Protein AF-A0A9E4HUP0-F1 (afdb_monomer_lite)

pLDDT: mean 78.09, std 19.52, range [36.69, 98.0]

Foldseek 3Di:
DDDPPPDPPPPDDPDPPDDQDQLCRLVVLCVVLPHALQVLQVQLVHHSVVNVCRNVVVDDDDPSNSVSSVVVSVVSVVVVVVVVVVVVVVVPPPD

Radius of gyration: 18.88 Å; chains: 1; bounding box: 35×32×76 Å

Secondary structure (DSSP, 8-state):
-------------S-TT-PPPPHHHHHHHHHHTT--HHHHHHHHT--HHHHHHHHTTSS---HHHHHHHHHHHHHHHHHHHHHHHHHHHHSSS--

Sequence (95 aa):
MTELKRKKQPVVYDSPERIPLTGGQIRAARKEIGITQRQLGQLTGRDQRYISALETGISPITQSIDYAITLILKHYRATNKIVAAETIKQNTHDD

Structure (mmCIF, N/CA/C/O backbone):
data_AF-A0A9E4HUP0-F1
#
_entry.id   AF-A0A9E4HUP0-F1
#
loop_
_atom_site.group_PDB
_atom_site.id
_atom_site.type_symbol
_atom_site.label_atom_id
_atom_site.label_alt_id
_atom_site.label_comp_id
_atom_site.label_asym_id
_atom_site.label_entity_id
_atom_site.label_seq_id
_atom_site.pdbx_PDB_ins_code
_atom_site.Cartn_x
_atom_site.Cartn_y
_atom_site.Cartn_z
_atom_site.occupancy
_atom_site.B_iso_or_equiv
_atom_site.auth_seq_id
_atom_site.auth_comp_id
_atom_site.auth_asym_id
_atom_site.auth_atom_id
_atom_site.pdbx_PDB_model_num
ATOM 1 N N . MET A 1 1 ? -3.805 -15.086 -42.604 1.00 41.62 1 MET A N 1
ATOM 2 C CA . MET A 1 1 ? -3.362 -15.049 -41.194 1.00 41.62 1 MET A CA 1
ATOM 3 C C . MET A 1 1 ? -2.646 -13.727 -40.985 1.00 41.62 1 MET A C 1
ATOM 5 O O . MET A 1 1 ? -1.461 -13.645 -41.268 1.00 41.62 1 MET A O 1
ATOM 9 N N . THR A 1 2 ? -3.370 -12.671 -40.614 1.00 42.19 2 THR A N 1
ATOM 10 C CA . THR A 1 2 ? -2.790 -11.324 -40.490 1.00 42.19 2 THR A CA 1
ATOM 11 C C . THR A 1 2 ? -2.831 -10.926 -39.023 1.00 42.19 2 THR A C 1
ATOM 13 O O . THR A 1 2 ? -3.907 -10.868 -38.431 1.00 42.19 2 THR A O 1
ATOM 16 N N . GLU A 1 3 ? -1.653 -10.726 -38.431 1.00 45.50 3 GLU A N 1
ATOM 17 C CA . GLU A 1 3 ? -1.473 -10.356 -37.027 1.00 45.50 3 GLU A CA 1
ATOM 18 C C . GLU A 1 3 ? -2.267 -9.096 -36.676 1.00 45.50 3 GLU A C 1
ATOM 20 O O . GLU A 1 3 ? -1.990 -7.993 -37.157 1.00 45.50 3 GLU A O 1
ATOM 25 N N . LEU A 1 4 ? -3.232 -9.245 -35.769 1.00 44.78 4 LEU A N 1
ATOM 26 C CA . LEU A 1 4 ? -3.892 -8.117 -35.136 1.00 44.78 4 LEU A CA 1
ATOM 27 C C . LEU A 1 4 ? -2.919 -7.507 -34.117 1.00 44.78 4 LEU A C 1
ATOM 29 O O . LEU A 1 4 ? -2.903 -7.883 -32.944 1.00 44.78 4 LEU A O 1
ATOM 33 N N . LYS A 1 5 ? -2.089 -6.560 -34.568 1.00 50.91 5 LYS A N 1
ATOM 34 C CA . LYS A 1 5 ? -1.288 -5.704 -33.684 1.00 50.91 5 LYS A CA 1
ATOM 35 C C . LYS A 1 5 ? -2.248 -4.965 -32.750 1.00 50.91 5 LYS A C 1
ATOM 37 O O . LYS A 1 5 ? -2.855 -3.967 -33.139 1.00 50.91 5 LYS A O 1
ATOM 42 N N . ARG A 1 6 ? -2.412 -5.463 -31.520 1.00 49.69 6 ARG A N 1
ATOM 43 C CA . ARG A 1 6 ? -3.146 -4.767 -30.456 1.00 49.69 6 ARG A CA 1
ATOM 44 C C . ARG A 1 6 ? -2.442 -3.436 -30.206 1.00 49.69 6 ARG A C 1
ATOM 46 O O . ARG A 1 6 ? -1.438 -3.381 -29.498 1.00 49.69 6 ARG A O 1
ATOM 53 N N . LYS A 1 7 ? -2.948 -2.363 -30.819 1.00 46.59 7 LYS A N 1
ATOM 54 C CA . LYS A 1 7 ? -2.577 -0.991 -30.469 1.00 46.59 7 LYS A CA 1
ATOM 55 C C . LYS A 1 7 ? -2.828 -0.858 -28.968 1.00 46.59 7 LYS A C 1
ATOM 57 O O . LYS A 1 7 ? -3.967 -1.006 -28.533 1.00 46.59 7 LYS A O 1
ATOM 62 N N . LYS A 1 8 ? -1.774 -0.642 -28.177 1.00 43.97 8 LYS A N 1
ATOM 63 C CA . LYS A 1 8 ? -1.920 -0.250 -26.772 1.00 43.97 8 LYS A CA 1
ATOM 64 C C . LYS A 1 8 ? -2.609 1.111 -26.788 1.00 43.97 8 LYS A C 1
ATOM 66 O O . LYS A 1 8 ? -1.959 2.120 -27.039 1.00 43.97 8 LYS A O 1
ATOM 71 N N . GLN A 1 9 ? -3.930 1.119 -26.645 1.00 36.69 9 GLN A N 1
ATOM 72 C CA . GLN A 1 9 ? -4.672 2.359 -26.485 1.00 36.69 9 GLN A CA 1
ATOM 73 C C . GLN A 1 9 ? -4.183 3.023 -25.191 1.00 36.69 9 GLN A C 1
ATOM 75 O O . GLN A 1 9 ? -4.095 2.338 -24.166 1.00 36.69 9 GLN A O 1
ATOM 80 N N . PRO A 1 10 ? -3.813 4.313 -25.224 1.00 43.94 10 PRO A N 1
ATOM 81 C CA . PRO A 1 10 ? -3.523 5.044 -24.006 1.00 43.94 10 PRO A CA 1
ATOM 82 C C . PRO A 1 10 ? -4.816 5.116 -23.196 1.00 43.94 10 PRO A C 1
ATOM 84 O O . PRO A 1 10 ? -5.850 5.556 -23.695 1.00 43.94 10 PRO A O 1
ATOM 87 N N . VAL A 1 11 ? -4.766 4.632 -21.959 1.00 49.44 11 VAL A N 1
ATOM 88 C CA . VAL A 1 11 ? -5.870 4.791 -21.016 1.00 49.44 11 VAL A CA 1
ATOM 89 C C . VAL A 1 11 ? -5.899 6.273 -20.641 1.00 49.44 11 VAL A C 1
ATOM 91 O O . VAL A 1 11 ? -5.065 6.744 -19.872 1.00 49.44 11 VAL A O 1
ATOM 94 N N . VAL A 1 12 ? -6.800 7.028 -21.267 1.00 47.41 12 VAL A N 1
ATOM 95 C CA . VAL A 1 12 ? -7.065 8.430 -20.932 1.00 47.41 12 VAL A CA 1
ATOM 96 C C . VAL A 1 12 ? -7.898 8.440 -19.652 1.00 47.41 12 VAL A C 1
ATOM 98 O O . VAL A 1 12 ? -8.975 7.850 -19.629 1.00 47.41 12 VAL A O 1
ATOM 101 N N . TYR A 1 13 ? -7.412 9.093 -18.594 1.00 54.25 13 TYR A N 1
ATOM 102 C CA . TYR A 1 13 ? -8.229 9.420 -17.424 1.00 54.25 13 TYR A CA 1
ATOM 103 C C . TYR A 1 13 ? -8.243 10.931 -17.206 1.00 54.25 13 TYR A C 1
ATOM 105 O O . TYR A 1 13 ? -7.193 11.562 -17.078 1.00 54.25 13 TYR A O 1
ATOM 113 N N . ASP A 1 14 ? -9.463 11.465 -17.152 1.00 53.38 14 ASP A N 1
ATOM 114 C CA . ASP A 1 14 ? -9.823 12.810 -16.710 1.00 53.38 14 ASP A CA 1
ATOM 115 C C . ASP A 1 14 ? -9.315 13.048 -15.283 1.00 53.38 14 ASP A C 1
ATOM 117 O O . ASP A 1 14 ? -9.896 12.559 -14.316 1.00 53.38 14 ASP A O 1
ATOM 121 N N . SER A 1 15 ? -8.180 13.733 -15.156 1.00 47.75 15 SER A N 1
ATOM 122 C CA . SER A 1 15 ? -7.876 14.749 -14.136 1.00 47.75 15 SER A CA 1
ATOM 123 C C . SER A 1 15 ? -6.345 14.909 -14.071 1.00 47.75 15 SER A C 1
ATOM 125 O O . SER A 1 15 ? -5.664 14.113 -13.417 1.00 47.75 15 SER A O 1
ATOM 127 N N . PRO A 1 16 ? -5.770 15.904 -14.770 1.00 49.34 16 PRO A N 1
ATOM 128 C CA . PRO A 1 16 ? -4.319 16.103 -14.877 1.00 49.34 16 PRO A CA 1
ATOM 129 C C . PRO A 1 16 ? -3.617 16.486 -13.556 1.00 49.34 16 PRO A C 1
ATOM 131 O O . PRO A 1 16 ? -2.401 16.637 -13.535 1.00 49.34 16 PRO A O 1
ATOM 134 N N . GLU A 1 17 ? -4.346 16.613 -12.446 1.00 56.34 17 GLU A N 1
ATOM 135 C CA . GLU A 1 17 ? -3.821 17.085 -11.155 1.00 56.34 17 GLU A CA 1
ATOM 136 C C . GLU A 1 17 ? -3.479 15.956 -10.173 1.00 56.34 17 GLU A C 1
ATOM 138 O O . GLU A 1 17 ? -3.016 16.197 -9.055 1.00 56.34 17 GLU A O 1
ATOM 143 N N . ARG A 1 18 ? -3.712 14.695 -10.550 1.00 65.31 18 ARG A N 1
ATOM 144 C CA . ARG A 1 18 ? -3.567 13.581 -9.613 1.00 65.31 18 ARG A CA 1
ATOM 145 C C . ARG A 1 18 ? -2.119 13.093 -9.546 1.00 65.31 18 ARG A C 1
ATOM 147 O O . ARG A 1 18 ? -1.683 12.302 -10.375 1.00 65.31 18 ARG A O 1
ATOM 154 N N . ILE A 1 19 ? -1.390 13.541 -8.523 1.00 69.00 19 ILE A N 1
ATOM 155 C CA . ILE A 1 19 ? -0.042 13.048 -8.205 1.00 69.00 19 ILE A CA 1
ATOM 156 C C . ILE A 1 19 ? -0.155 11.582 -7.736 1.00 69.00 19 ILE A C 1
ATOM 158 O O . ILE A 1 19 ? -0.805 11.339 -6.713 1.00 69.00 19 ILE A O 1
ATOM 162 N N . PRO A 1 20 ? 0.437 10.602 -8.452 1.00 69.62 20 PRO A N 1
ATOM 163 C CA . PRO A 1 20 ? 0.421 9.202 -8.036 1.00 69.62 20 PRO A CA 1
ATOM 164 C C . PRO A 1 20 ? 1.083 9.042 -6.671 1.00 69.62 20 PRO A C 1
ATOM 166 O O . PRO A 1 20 ? 2.095 9.690 -6.387 1.00 69.62 20 PRO A O 1
ATOM 169 N N . LEU A 1 21 ? 0.546 8.157 -5.833 1.00 79.50 21 LEU A N 1
ATOM 170 C CA . LEU A 1 21 ? 1.194 7.857 -4.563 1.00 79.50 21 LEU A CA 1
ATOM 171 C C . LEU A 1 21 ? 2.553 7.197 -4.816 1.00 79.50 21 LEU A C 1
ATOM 173 O O . LEU A 1 21 ? 2.710 6.381 -5.717 1.00 79.50 21 LEU A O 1
ATOM 177 N N . THR A 1 22 ? 3.534 7.505 -3.977 1.00 90.19 22 THR A N 1
ATOM 178 C CA . THR A 1 22 ? 4.782 6.738 -3.897 1.00 90.19 22 THR A CA 1
ATOM 179 C C . THR A 1 22 ? 4.574 5.464 -3.074 1.00 90.19 22 THR A C 1
ATOM 181 O O . THR A 1 22 ? 3.690 5.397 -2.213 1.00 90.19 22 THR A O 1
ATOM 184 N N . GLY A 1 23 ? 5.439 4.460 -3.260 1.00 92.44 23 GLY A N 1
ATOM 185 C CA . GLY A 1 23 ? 5.404 3.228 -2.458 1.00 92.44 23 GLY A CA 1
ATOM 186 C C . GLY A 1 23 ? 5.476 3.490 -0.947 1.00 92.44 23 GLY A C 1
ATOM 187 O O . GLY A 1 23 ? 4.738 2.886 -0.165 1.00 92.44 23 GLY A O 1
ATOM 188 N N . GLY A 1 24 ? 6.284 4.473 -0.534 1.00 93.81 24 GLY A N 1
ATOM 189 C CA . GLY A 1 24 ? 6.389 4.899 0.862 1.00 93.81 24 GLY A CA 1
ATOM 190 C C . GLY A 1 24 ? 5.090 5.493 1.414 1.00 93.81 24 GLY A C 1
ATOM 191 O O . GLY A 1 24 ? 4.688 5.155 2.529 1.00 93.81 24 GLY A O 1
ATOM 192 N N . GLN A 1 25 ? 4.390 6.317 0.629 1.00 93.62 25 GLN A N 1
ATOM 193 C CA . GLN A 1 25 ? 3.092 6.878 1.023 1.00 93.62 25 GLN A CA 1
ATOM 194 C C . GLN A 1 25 ? 2.021 5.791 1.154 1.00 93.62 25 GLN A C 1
ATOM 196 O O . GLN A 1 25 ? 1.248 5.804 2.113 1.00 93.62 25 GLN A O 1
ATOM 201 N N . ILE A 1 26 ? 2.014 4.813 0.246 1.00 94.69 26 ILE A N 1
ATOM 202 C CA . ILE A 1 26 ? 1.109 3.658 0.314 1.00 94.69 26 ILE A CA 1
ATOM 203 C C . ILE A 1 26 ? 1.364 2.859 1.593 1.00 94.69 26 ILE A C 1
ATOM 205 O O . ILE A 1 26 ? 0.423 2.558 2.327 1.00 94.69 26 ILE A O 1
ATOM 209 N N . ARG A 1 27 ? 2.633 2.584 1.917 1.00 96.88 27 ARG A N 1
ATOM 210 C CA . ARG A 1 27 ? 3.018 1.885 3.151 1.00 96.88 27 ARG A CA 1
ATOM 211 C C . ARG A 1 27 ? 2.557 2.626 4.403 1.00 96.88 27 ARG A C 1
ATOM 213 O O . ARG A 1 27 ? 2.048 1.990 5.328 1.00 96.88 27 ARG A O 1
ATOM 220 N N . ALA A 1 28 ? 2.767 3.940 4.453 1.00 95.19 28 ALA A N 1
ATOM 221 C CA . ALA A 1 28 ? 2.372 4.768 5.588 1.00 95.19 28 ALA A CA 1
ATOM 222 C C . ALA A 1 28 ? 0.850 4.745 5.782 1.00 95.19 28 ALA A C 1
ATOM 224 O O . ALA A 1 28 ? 0.377 4.386 6.858 1.00 95.19 28 ALA A O 1
ATOM 225 N N . ALA A 1 29 ? 0.090 5.013 4.718 1.00 93.44 29 ALA A N 1
ATOM 226 C CA . ALA A 1 29 ? -1.367 5.025 4.771 1.00 93.44 29 ALA A CA 1
ATOM 227 C C . ALA A 1 29 ? -1.954 3.645 5.102 1.00 93.44 29 ALA A C 1
ATOM 229 O O . ALA A 1 29 ? -2.889 3.544 5.890 1.00 93.44 29 ALA A O 1
ATOM 230 N N . ARG A 1 30 ? -1.379 2.561 4.562 1.00 95.44 30 ARG A N 1
ATOM 231 C CA . ARG A 1 30 ? -1.787 1.190 4.896 1.00 95.44 30 ARG A CA 1
ATOM 232 C C . ARG A 1 30 ? -1.637 0.905 6.393 1.00 95.44 30 ARG A C 1
ATOM 234 O O . ARG A 1 30 ? -2.520 0.300 6.996 1.00 95.44 30 ARG A O 1
ATOM 241 N N . LYS A 1 31 ? -0.507 1.307 6.982 1.00 95.25 31 LYS A N 1
ATOM 242 C CA . LYS A 1 31 ? -0.249 1.134 8.417 1.00 95.25 31 LYS A CA 1
ATOM 243 C C . LYS A 1 31 ? -1.196 1.972 9.272 1.00 95.25 31 LYS A C 1
ATOM 245 O O . LYS A 1 31 ? -1.679 1.463 10.273 1.00 95.25 31 LYS A O 1
ATOM 250 N N . GLU A 1 32 ? -1.476 3.207 8.862 1.00 92.06 32 GLU A N 1
ATOM 251 C CA . GLU A 1 32 ? -2.424 4.107 9.535 1.00 92.06 32 GLU A CA 1
ATOM 252 C C . GLU A 1 32 ? -3.822 3.483 9.649 1.00 92.06 32 GLU A C 1
ATOM 254 O O . GLU A 1 32 ? -4.450 3.569 10.698 1.00 92.06 32 GLU A O 1
ATOM 259 N N . ILE A 1 33 ? -4.290 2.793 8.604 1.00 90.12 33 ILE A N 1
ATOM 260 C CA . ILE A 1 33 ? -5.585 2.093 8.628 1.00 90.12 33 ILE A CA 1
ATOM 261 C C . ILE A 1 33 ? -5.517 0.672 9.215 1.00 90.12 33 ILE A C 1
ATOM 263 O O . ILE A 1 33 ? -6.518 -0.041 9.200 1.00 90.12 33 ILE A O 1
ATOM 267 N N . GLY A 1 34 ? -4.350 0.236 9.697 1.00 93.62 34 GLY A N 1
ATOM 268 C CA . GLY A 1 34 ? -4.188 -1.017 10.437 1.00 93.62 34 GLY A CA 1
ATOM 269 C C . GLY A 1 34 ? -4.217 -2.310 9.615 1.00 93.62 34 GLY A C 1
ATOM 270 O O . GLY A 1 34 ? -4.308 -3.385 10.204 1.00 93.62 34 GLY A O 1
ATOM 271 N N . ILE A 1 35 ? -4.117 -2.262 8.281 1.00 95.19 35 ILE A N 1
ATOM 272 C CA . ILE A 1 35 ? -4.150 -3.484 7.454 1.00 95.19 35 ILE A CA 1
ATOM 273 C C . ILE A 1 35 ? -2.745 -3.987 7.099 1.00 95.19 35 ILE A C 1
ATOM 275 O O . ILE A 1 35 ? -1.782 -3.230 6.962 1.00 95.19 35 ILE A O 1
ATOM 279 N N . THR A 1 36 ? -2.607 -5.293 6.901 1.00 97.81 36 THR A N 1
ATOM 280 C CA . THR A 1 36 ? -1.364 -5.951 6.468 1.00 97.81 36 THR A CA 1
ATOM 281 C C . THR A 1 36 ? -1.153 -5.844 4.953 1.00 97.81 36 THR A C 1
ATOM 283 O O . THR A 1 36 ? -2.094 -5.622 4.192 1.00 97.81 36 THR A O 1
ATOM 286 N N . GLN A 1 37 ? 0.080 -6.062 4.478 1.00 97.94 37 GLN A N 1
ATOM 287 C CA . GLN A 1 37 ? 0.361 -6.142 3.033 1.00 97.94 37 GLN A CA 1
ATOM 288 C C . GLN A 1 37 ? -0.428 -7.273 2.354 1.00 97.94 37 GLN A C 1
ATOM 290 O O . GLN A 1 37 ? -0.871 -7.117 1.222 1.00 97.94 37 GLN A O 1
ATOM 295 N N . ARG A 1 38 ? -0.647 -8.398 3.053 1.00 98.00 38 ARG A N 1
ATOM 296 C CA . ARG A 1 38 ? -1.468 -9.511 2.557 1.00 98.00 38 ARG A CA 1
ATOM 297 C C . ARG A 1 38 ? -2.922 -9.094 2.352 1.00 98.00 38 ARG A C 1
ATOM 299 O O . ARG A 1 38 ? -3.477 -9.398 1.306 1.00 98.00 38 ARG A O 1
ATOM 306 N N . GLN A 1 39 ? -3.512 -8.380 3.311 1.00 96.62 39 GLN A N 1
ATOM 307 C CA . GLN A 1 39 ? -4.880 -7.865 3.186 1.00 96.62 39 GLN A CA 1
ATOM 308 C C . GLN A 1 39 ? -4.993 -6.841 2.055 1.00 96.62 39 GLN A C 1
ATOM 310 O O . GLN A 1 39 ? -5.909 -6.934 1.246 1.00 96.62 39 GLN A O 1
ATOM 315 N N . LEU A 1 40 ? -4.033 -5.917 1.932 1.00 96.56 40 LEU A N 1
ATOM 316 C CA . LEU A 1 40 ? -4.015 -4.981 0.804 1.00 96.56 40 LEU A CA 1
ATOM 317 C C . LEU A 1 40 ? -3.890 -5.715 -0.543 1.00 96.56 40 LEU A C 1
ATOM 319 O O . LEU A 1 40 ? -4.554 -5.351 -1.511 1.00 96.56 40 LEU A O 1
ATOM 323 N N . GLY A 1 41 ? -3.086 -6.778 -0.597 1.00 97.00 41 GLY A N 1
ATOM 324 C CA . GLY A 1 41 ? -2.982 -7.653 -1.762 1.00 97.00 41 GLY A CA 1
ATOM 325 C C . GLY A 1 41 ? -4.326 -8.289 -2.110 1.00 97.00 41 GLY A C 1
ATOM 326 O O . GLY A 1 41 ? -4.809 -8.130 -3.226 1.00 97.00 41 GLY A O 1
ATOM 327 N N . GLN A 1 42 ? -4.989 -8.912 -1.135 1.00 96.44 42 GLN A N 1
ATOM 328 C CA . GLN A 1 42 ? -6.313 -9.515 -1.321 1.00 96.44 42 GLN A CA 1
ATOM 329 C C . GLN A 1 42 ? -7.339 -8.507 -1.861 1.00 96.44 42 GLN A C 1
ATOM 331 O O . GLN A 1 42 ? -8.041 -8.812 -2.821 1.00 96.44 42 GLN A O 1
ATOM 336 N N . LEU A 1 43 ? -7.368 -7.287 -1.314 1.00 94.94 43 LEU A N 1
ATOM 337 C CA . LEU A 1 43 ? -8.280 -6.220 -1.747 1.00 94.94 43 LEU A CA 1
ATOM 338 C C . LEU A 1 43 ? -7.974 -5.685 -3.156 1.00 94.94 43 LEU A C 1
ATOM 340 O O . LEU A 1 43 ? -8.854 -5.139 -3.813 1.00 94.94 43 LEU A O 1
ATOM 344 N N . THR A 1 44 ? -6.735 -5.834 -3.627 1.00 94.25 44 THR A N 1
ATOM 345 C CA . THR A 1 44 ? -6.293 -5.377 -4.956 1.00 94.25 44 THR A CA 1
ATOM 346 C C . THR A 1 44 ? -6.153 -6.514 -5.973 1.00 94.25 44 THR A C 1
ATOM 348 O O . THR A 1 44 ? -5.743 -6.269 -7.109 1.00 94.25 44 THR A O 1
ATOM 351 N N . 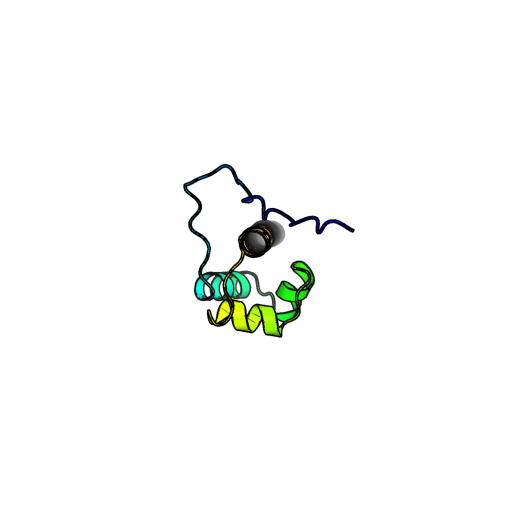GLY A 1 45 ? -6.476 -7.757 -5.596 1.00 94.88 45 GLY A N 1
ATOM 352 C CA . GLY A 1 45 ? -6.291 -8.938 -6.446 1.00 94.88 45 GLY A CA 1
ATOM 353 C C . GLY A 1 45 ? -4.819 -9.272 -6.721 1.00 94.88 45 GLY A C 1
ATOM 354 O O . GLY A 1 45 ? -4.483 -9.784 -7.788 1.00 94.88 45 GLY A O 1
ATOM 355 N N . ARG A 1 46 ? -3.922 -8.937 -5.790 1.00 95.25 46 ARG A N 1
ATOM 356 C CA . ARG A 1 46 ? -2.471 -9.146 -5.883 1.00 95.25 46 ARG A CA 1
ATOM 357 C C . ARG A 1 46 ? -1.966 -9.976 -4.712 1.00 95.25 46 ARG A C 1
ATOM 359 O O . ARG A 1 46 ? -2.576 -10.025 -3.648 1.00 95.25 46 ARG A O 1
ATOM 366 N N . ASP A 1 47 ? -0.823 -10.622 -4.886 1.00 97.44 47 ASP A N 1
ATOM 367 C CA . ASP A 1 47 ? -0.167 -11.287 -3.766 1.00 97.44 47 ASP A CA 1
ATOM 368 C C . ASP A 1 47 ? 0.563 -10.280 -2.853 1.00 97.44 47 ASP A C 1
ATOM 370 O O . ASP A 1 47 ? 0.789 -9.114 -3.191 1.00 97.44 47 ASP A O 1
ATOM 374 N N . GLN A 1 48 ? 0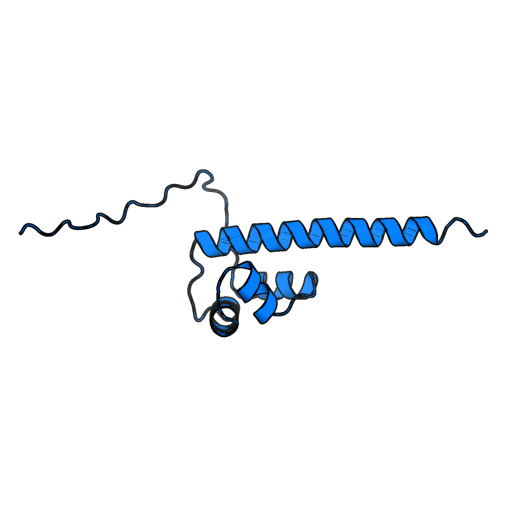.942 -10.737 -1.658 1.00 97.75 48 GLN A N 1
ATOM 375 C CA . GLN A 1 48 ? 1.656 -9.911 -0.684 1.00 97.75 48 GLN A CA 1
ATOM 376 C C . GLN A 1 48 ? 3.039 -9.457 -1.187 1.00 97.75 48 GLN A C 1
ATOM 378 O O . GLN A 1 48 ? 3.481 -8.365 -0.821 1.00 97.75 48 GLN A O 1
ATOM 383 N N . ARG A 1 49 ? 3.720 -10.255 -2.020 1.00 97.56 49 ARG A N 1
ATOM 384 C CA . ARG A 1 49 ? 5.061 -9.932 -2.532 1.00 97.56 49 ARG A CA 1
ATOM 385 C C . ARG A 1 49 ? 4.994 -8.764 -3.507 1.00 97.56 49 ARG A C 1
ATOM 387 O O . ARG A 1 49 ? 5.845 -7.883 -3.442 1.00 97.56 49 ARG A O 1
ATOM 394 N N . TYR A 1 50 ? 3.953 -8.712 -4.336 1.00 96.12 50 TYR A N 1
ATOM 395 C CA . TYR A 1 50 ? 3.655 -7.585 -5.209 1.00 96.12 50 TYR A CA 1
ATOM 396 C C . TYR A 1 50 ? 3.474 -6.298 -4.401 1.00 96.12 50 TYR A C 1
ATOM 398 O O . TYR A 1 50 ? 4.109 -5.291 -4.706 1.00 96.12 50 TYR A O 1
ATOM 406 N N . ILE A 1 51 ? 2.680 -6.339 -3.324 1.00 97.38 51 ILE A N 1
ATOM 407 C CA . ILE A 1 51 ? 2.505 -5.181 -2.433 1.00 97.38 51 ILE A CA 1
ATOM 408 C C . ILE A 1 51 ? 3.830 -4.773 -1.789 1.00 97.38 51 ILE A C 1
ATOM 410 O O . ILE A 1 51 ? 4.136 -3.587 -1.727 1.00 97.38 51 ILE A O 1
ATOM 414 N N . SER A 1 52 ? 4.646 -5.734 -1.352 1.00 97.88 52 SER A N 1
ATOM 415 C CA . SER A 1 52 ? 5.966 -5.435 -0.794 1.00 97.88 52 SER A CA 1
ATOM 416 C C . SER A 1 52 ? 6.876 -4.744 -1.809 1.00 97.88 52 SER A C 1
ATOM 418 O O . SER A 1 52 ? 7.480 -3.731 -1.472 1.00 97.88 52 SER A O 1
ATOM 420 N N . ALA A 1 53 ? 6.965 -5.262 -3.037 1.00 95.88 53 ALA A N 1
ATOM 421 C CA . ALA A 1 53 ? 7.778 -4.675 -4.101 1.00 95.88 53 ALA A CA 1
ATOM 422 C C . ALA A 1 53 ? 7.283 -3.277 -4.496 1.00 95.88 53 ALA A C 1
ATOM 424 O O . ALA A 1 53 ? 8.078 -2.392 -4.799 1.00 95.88 53 ALA A O 1
ATOM 425 N N . LEU A 1 54 ? 5.970 -3.066 -4.473 1.00 95.19 54 LEU A N 1
ATOM 426 C CA . LEU A 1 54 ? 5.355 -1.772 -4.722 1.00 95.19 54 LEU A CA 1
ATOM 427 C C . LEU A 1 54 ? 5.670 -0.767 -3.600 1.00 95.19 54 LEU A C 1
ATOM 429 O O . LEU A 1 54 ? 6.075 0.358 -3.883 1.00 95.19 54 LEU A O 1
ATOM 433 N N . GLU A 1 55 ? 5.554 -1.166 -2.329 1.00 96.19 55 GLU A N 1
ATOM 434 C CA . GLU A 1 55 ? 5.844 -0.304 -1.170 1.00 96.19 55 GLU A CA 1
ATOM 435 C C . GLU A 1 55 ? 7.319 0.104 -1.070 1.00 96.19 55 GLU A C 1
ATOM 437 O O . GLU A 1 55 ? 7.626 1.176 -0.546 1.00 96.19 55 GLU A O 1
ATOM 442 N N . THR A 1 56 ? 8.236 -0.731 -1.560 1.00 96.19 56 THR A N 1
ATOM 443 C CA . THR A 1 56 ? 9.678 -0.441 -1.586 1.00 96.19 56 THR A CA 1
ATOM 444 C C . THR A 1 56 ? 10.136 0.258 -2.866 1.00 96.19 56 THR A C 1
ATOM 446 O O . THR A 1 56 ? 11.315 0.577 -2.983 1.00 96.19 56 THR A O 1
ATOM 449 N N . GLY A 1 57 ? 9.234 0.497 -3.824 1.00 92.00 57 GLY A N 1
ATOM 450 C CA . GLY A 1 57 ? 9.564 1.111 -5.113 1.00 92.00 57 GLY A CA 1
ATOM 451 C C . GLY A 1 57 ? 10.296 0.187 -6.092 1.00 92.00 57 GLY A C 1
ATOM 452 O O . GLY A 1 57 ? 10.739 0.649 -7.138 1.00 92.00 57 GLY A O 1
ATOM 453 N N . ILE A 1 58 ? 10.408 -1.111 -5.785 1.00 93.75 58 ILE A N 1
ATOM 454 C CA . ILE A 1 58 ? 10.968 -2.125 -6.693 1.00 93.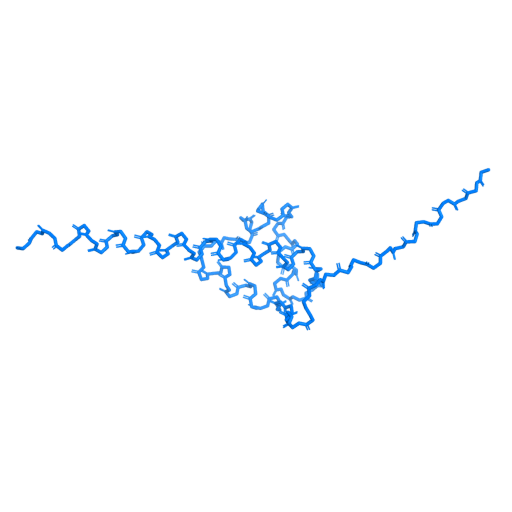75 58 ILE A CA 1
ATOM 455 C C . ILE A 1 58 ? 10.040 -2.335 -7.895 1.00 93.75 58 ILE A C 1
ATOM 457 O O . ILE A 1 58 ? 10.503 -2.476 -9.024 1.00 93.75 58 ILE A O 1
ATOM 461 N N . SER A 1 59 ? 8.725 -2.369 -7.660 1.00 90.12 59 SER A N 1
ATOM 462 C CA . SER A 1 59 ? 7.722 -2.478 -8.720 1.00 90.12 59 SER A CA 1
ATOM 463 C C . SER A 1 59 ? 7.098 -1.111 -8.998 1.00 90.12 59 SER A C 1
ATOM 465 O O . SER A 1 59 ? 6.691 -0.435 -8.049 1.00 90.12 59 SER A O 1
ATOM 467 N N . PRO A 1 60 ? 6.930 -0.718 -10.275 1.00 86.56 60 PRO A N 1
ATOM 468 C CA . PRO A 1 60 ? 6.249 0.521 -10.610 1.00 86.56 60 PRO A CA 1
ATOM 469 C C . PRO A 1 60 ? 4.776 0.461 -10.204 1.00 86.56 60 PRO A C 1
ATOM 471 O O . PRO A 1 60 ? 4.119 -0.585 -10.279 1.00 86.56 60 PRO A O 1
ATOM 474 N N . ILE A 1 61 ? 4.248 1.619 -9.820 1.00 87.25 61 ILE A N 1
ATOM 475 C CA . ILE A 1 61 ? 2.832 1.793 -9.525 1.00 87.25 61 ILE A CA 1
ATOM 476 C C . ILE A 1 61 ? 2.118 2.065 -10.843 1.00 87.25 61 ILE A C 1
ATOM 478 O O . ILE A 1 61 ? 2.329 3.083 -11.497 1.00 87.25 61 ILE A O 1
ATOM 482 N N . THR A 1 62 ? 1.281 1.117 -11.251 1.00 88.19 62 THR A N 1
ATOM 483 C CA . THR A 1 62 ? 0.397 1.313 -12.403 1.00 88.19 62 THR A CA 1
ATOM 484 C C . THR A 1 62 ? -0.809 2.156 -11.997 1.00 88.19 62 THR A C 1
ATOM 486 O O . THR A 1 62 ? -1.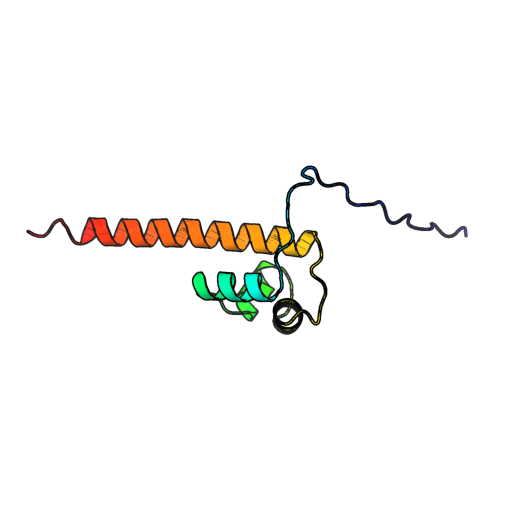241 2.115 -10.845 1.00 88.19 62 THR A O 1
ATOM 489 N N . GLN A 1 63 ? -1.395 2.880 -12.950 1.00 83.12 63 GLN A N 1
ATOM 490 C CA . GLN A 1 63 ? -2.552 3.745 -12.700 1.00 83.12 63 GLN A CA 1
ATOM 491 C C . GLN A 1 63 ? -3.748 2.992 -12.091 1.00 83.12 63 GLN A C 1
ATOM 493 O O . GLN A 1 63 ? -4.391 3.494 -11.172 1.00 83.12 63 GLN A O 1
ATOM 498 N N . SER A 1 64 ? -4.033 1.772 -12.561 1.00 85.12 64 SER A N 1
ATOM 499 C CA . SER A 1 64 ? -5.139 0.961 -12.032 1.00 85.12 64 SER A CA 1
ATOM 500 C C . SER A 1 64 ? -4.921 0.569 -10.571 1.00 85.12 64 SER A C 1
ATOM 502 O O . SER A 1 64 ? -5.864 0.563 -9.780 1.00 85.12 64 SER A O 1
ATOM 504 N N . ILE A 1 65 ? -3.673 0.286 -10.198 1.00 89.88 65 ILE A N 1
ATOM 505 C CA . ILE A 1 65 ? -3.306 -0.050 -8.825 1.00 89.88 65 ILE A CA 1
ATOM 506 C C . ILE A 1 65 ? -3.335 1.184 -7.924 1.00 89.88 65 ILE A C 1
ATOM 508 O O . ILE A 1 65 ? -3.895 1.100 -6.835 1.00 89.88 65 ILE A O 1
ATOM 512 N N . ASP A 1 66 ? -2.809 2.327 -8.375 1.00 88.62 66 ASP A N 1
ATOM 513 C CA . ASP A 1 66 ? -2.913 3.592 -7.632 1.00 88.62 66 ASP A CA 1
ATOM 514 C C . ASP A 1 66 ? -4.376 3.940 -7.311 1.00 88.62 66 ASP A C 1
ATOM 516 O O . ASP A 1 66 ? -4.724 4.260 -6.168 1.00 88.62 66 ASP A O 1
ATOM 520 N N . TYR A 1 67 ? -5.253 3.812 -8.311 1.00 88.38 67 TYR A N 1
ATOM 521 C CA . TYR A 1 67 ? -6.678 4.071 -8.155 1.00 88.38 67 TYR A CA 1
ATOM 522 C C . TYR A 1 67 ? -7.326 3.119 -7.142 1.00 88.38 67 TYR A C 1
ATOM 524 O O . TYR A 1 67 ? -7.951 3.580 -6.183 1.00 88.38 67 TYR A O 1
ATOM 532 N N . ALA A 1 68 ? -7.120 1.806 -7.296 1.00 90.44 68 ALA A N 1
ATOM 533 C CA . ALA A 1 68 ? -7.673 0.799 -6.391 1.00 90.44 68 ALA A CA 1
ATOM 534 C C . ALA A 1 68 ? -7.211 1.013 -4.942 1.00 90.44 68 ALA A C 1
ATOM 536 O O . ALA A 1 68 ? -8.035 1.069 -4.027 1.00 90.44 68 ALA A O 1
ATOM 537 N N . ILE A 1 69 ? -5.904 1.206 -4.734 1.00 91.88 69 ILE A N 1
ATOM 538 C CA . ILE A 1 69 ? -5.329 1.466 -3.409 1.00 91.88 69 ILE A CA 1
ATOM 539 C C . ILE A 1 69 ? -5.938 2.730 -2.808 1.00 91.88 69 ILE A C 1
ATOM 541 O O . ILE A 1 69 ? -6.321 2.731 -1.640 1.00 91.88 69 ILE A O 1
ATOM 545 N N . THR A 1 70 ? -6.094 3.796 -3.593 1.00 91.06 70 THR A N 1
ATOM 546 C CA . THR A 1 70 ? -6.676 5.033 -3.071 1.00 91.06 70 THR A CA 1
ATOM 547 C C . THR A 1 70 ? -8.117 4.843 -2.603 1.00 91.06 70 THR A C 1
ATOM 549 O O . THR A 1 70 ? -8.474 5.344 -1.535 1.00 91.06 70 THR A O 1
ATOM 552 N N . LEU A 1 71 ? -8.949 4.133 -3.370 1.00 90.75 71 LEU A N 1
ATOM 553 C CA . LEU A 1 71 ? -10.331 3.863 -2.971 1.00 90.75 71 LEU A CA 1
ATOM 554 C C . LEU A 1 71 ? -10.390 3.057 -1.672 1.00 90.75 71 LEU A C 1
ATOM 556 O O . LEU A 1 71 ? -11.128 3.430 -0.761 1.00 90.75 71 LEU A O 1
ATOM 560 N N . ILE A 1 72 ? -9.559 2.018 -1.556 1.00 91.50 72 ILE A N 1
ATOM 561 C CA . ILE A 1 72 ? -9.454 1.194 -0.347 1.00 91.50 72 ILE A CA 1
ATOM 562 C C . ILE A 1 72 ? -9.074 2.062 0.856 1.00 91.50 72 ILE A C 1
ATOM 564 O O . ILE A 1 72 ? -9.783 2.080 1.859 1.00 91.50 72 ILE A O 1
ATOM 568 N N . LEU A 1 73 ? -7.988 2.832 0.751 1.00 89.12 73 LEU A N 1
ATOM 569 C CA . LEU A 1 73 ? -7.503 3.665 1.854 1.00 89.12 73 LEU A CA 1
ATOM 570 C C . LEU A 1 73 ? -8.541 4.713 2.283 1.00 89.12 73 LEU A C 1
ATOM 572 O O . LEU A 1 73 ? -8.729 4.945 3.478 1.00 89.12 73 LEU A O 1
ATOM 576 N N . LYS A 1 74 ? -9.245 5.3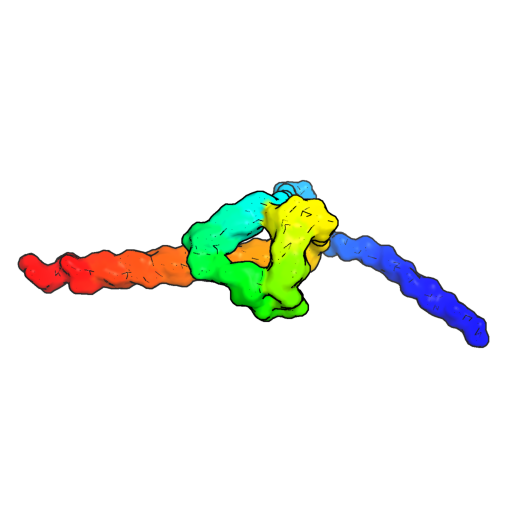32 1.325 1.00 89.38 74 LYS A N 1
ATOM 577 C CA . LYS A 1 74 ? -10.330 6.283 1.612 1.00 89.38 74 LYS A CA 1
ATOM 578 C C . LYS A 1 74 ? -11.501 5.612 2.326 1.00 89.38 74 LYS A C 1
ATOM 580 O O . LYS A 1 74 ? -11.991 6.168 3.306 1.00 89.38 74 LYS A O 1
ATOM 585 N N . HIS A 1 75 ? -11.918 4.434 1.863 1.00 89.31 75 HIS A N 1
ATOM 586 C CA . HIS A 1 75 ? -13.018 3.688 2.466 1.00 89.31 75 HIS A CA 1
ATOM 587 C C . HIS A 1 75 ? -12.707 3.320 3.922 1.00 89.31 75 HIS A C 1
ATOM 589 O O . HIS A 1 75 ? -13.474 3.664 4.814 1.00 89.31 75 HIS A O 1
ATOM 595 N N . TYR A 1 76 ? -11.530 2.747 4.190 1.00 89.50 76 TYR A N 1
ATOM 596 C CA . TYR A 1 76 ? -11.119 2.386 5.552 1.00 89.50 76 TYR A CA 1
ATOM 597 C C . TYR A 1 76 ? -11.017 3.591 6.494 1.00 89.50 76 TYR A C 1
ATOM 599 O O . TYR A 1 76 ? -11.440 3.508 7.645 1.00 89.50 76 TYR A O 1
ATOM 607 N N . ARG A 1 77 ? -10.498 4.733 6.024 1.00 86.31 77 ARG A N 1
ATOM 608 C CA . ARG A 1 77 ? -10.460 5.964 6.833 1.00 86.31 77 ARG A CA 1
ATOM 609 C C . ARG A 1 77 ? -11.857 6.459 7.200 1.00 86.31 77 ARG A C 1
ATOM 611 O O . ARG A 1 77 ? -12.042 6.942 8.313 1.00 86.31 77 ARG A O 1
ATOM 618 N N . ALA A 1 78 ? -12.822 6.365 6.285 1.00 83.06 78 ALA A N 1
ATOM 619 C CA . ALA A 1 78 ? -14.204 6.739 6.568 1.00 83.06 78 ALA A CA 1
ATOM 620 C C . ALA A 1 78 ? -14.818 5.806 7.621 1.00 83.06 78 ALA A C 1
ATOM 622 O O . ALA A 1 78 ? -15.355 6.284 8.616 1.00 83.06 78 ALA A O 1
ATOM 623 N N . THR A 1 79 ? -14.645 4.493 7.460 1.00 79.44 79 THR A N 1
ATOM 624 C CA . THR A 1 79 ? -15.169 3.491 8.397 1.00 79.44 79 THR A CA 1
ATOM 625 C C . THR A 1 79 ? -14.551 3.627 9.792 1.00 79.44 79 THR A C 1
ATOM 627 O O . THR A 1 79 ? -15.278 3.658 10.780 1.00 79.44 79 THR A O 1
ATOM 630 N N . ASN A 1 80 ? -13.229 3.810 9.893 1.00 75.62 80 ASN A N 1
ATOM 631 C CA . ASN A 1 80 ? -12.552 3.984 11.185 1.00 75.62 80 ASN A CA 1
ATOM 632 C C . ASN A 1 80 ? -12.993 5.265 11.913 1.00 75.62 80 ASN A C 1
ATOM 634 O O . ASN A 1 80 ? -13.097 5.267 13.137 1.00 75.62 80 ASN A O 1
ATOM 638 N N . LYS A 1 81 ? -13.281 6.350 11.178 1.00 70.44 81 LYS A N 1
ATOM 639 C CA . LYS A 1 81 ? -13.824 7.586 11.765 1.00 70.44 81 LYS A CA 1
ATOM 640 C C . LYS A 1 81 ? -15.238 7.403 12.313 1.00 70.44 81 LYS A C 1
ATOM 642 O O . LYS A 1 81 ? -15.550 7.996 13.339 1.00 70.44 81 LYS A O 1
ATOM 647 N N . ILE A 1 82 ? -16.070 6.601 11.648 1.00 61.09 82 ILE A N 1
ATOM 648 C CA . ILE A 1 82 ? -17.437 6.307 12.102 1.00 61.09 82 ILE A CA 1
ATOM 649 C C . ILE A 1 82 ? -17.392 5.511 13.409 1.00 61.09 82 ILE A C 1
ATOM 651 O O . ILE A 1 82 ? -17.963 5.957 14.398 1.00 61.09 82 ILE A O 1
ATOM 655 N N . VAL A 1 83 ? -16.623 4.418 13.453 1.00 64.31 83 VAL A N 1
ATOM 656 C CA . VAL A 1 83 ? -16.498 3.581 14.660 1.00 64.31 83 VAL A CA 1
ATOM 657 C C . VAL A 1 83 ? -15.918 4.379 15.834 1.00 64.31 83 VAL A C 1
ATOM 659 O O . VAL A 1 83 ? -16.428 4.300 16.947 1.00 64.31 83 VAL A O 1
ATOM 662 N N . ALA A 1 84 ? -14.900 5.216 15.597 1.00 60.50 84 ALA A N 1
ATOM 663 C CA . ALA A 1 84 ? -14.350 6.082 16.641 1.00 60.50 84 ALA A CA 1
ATOM 664 C C . ALA A 1 84 ? -15.375 7.107 17.170 1.00 60.50 84 ALA A C 1
ATOM 666 O O . ALA A 1 84 ? -15.389 7.398 18.364 1.00 60.50 84 ALA A O 1
ATOM 667 N N . ALA A 1 85 ? -16.241 7.644 16.304 1.00 60.53 85 ALA A N 1
ATOM 668 C CA . ALA A 1 85 ? -17.295 8.577 16.699 1.00 60.53 85 ALA A CA 1
ATOM 669 C C . ALA A 1 85 ? -18.461 7.894 17.441 1.00 60.53 85 ALA A C 1
ATOM 671 O O . ALA A 1 85 ? -19.092 8.525 18.288 1.00 60.53 85 ALA A O 1
ATOM 672 N N . GLU A 1 86 ? -18.748 6.623 17.150 1.00 60.62 86 GLU A N 1
ATOM 673 C CA . GLU A 1 86 ? -19.777 5.829 17.838 1.00 60.62 86 GLU A CA 1
ATOM 674 C C . GLU A 1 86 ? -19.351 5.445 19.262 1.00 60.62 86 GLU A C 1
ATOM 676 O O . GLU A 1 86 ? -20.139 5.606 20.193 1.00 60.62 86 GLU A O 1
ATOM 681 N N . THR A 1 87 ? -18.085 5.062 19.464 1.00 60.25 87 THR A N 1
ATOM 682 C CA . THR A 1 87 ? -17.537 4.733 20.793 1.00 60.25 87 THR A CA 1
ATOM 683 C C . THR A 1 87 ? -17.572 5.919 21.762 1.00 60.25 87 THR A C 1
ATOM 685 O O . THR A 1 87 ? -17.787 5.738 22.957 1.00 60.25 87 THR A O 1
ATOM 688 N N . ILE A 1 88 ? -17.395 7.150 21.271 1.00 60.78 88 ILE A N 1
ATOM 689 C CA . ILE A 1 88 ? -17.439 8.353 22.121 1.00 60.78 88 ILE A CA 1
ATOM 690 C C . ILE A 1 88 ? -18.864 8.624 22.626 1.00 60.78 88 ILE A C 1
ATOM 692 O O . ILE A 1 88 ? -19.029 9.035 23.767 1.00 60.78 88 ILE A O 1
ATOM 696 N N . LYS A 1 89 ? -19.899 8.354 21.819 1.00 60.34 89 LYS A N 1
ATOM 697 C CA . LYS A 1 89 ? -21.298 8.623 22.198 1.00 60.34 89 LYS A CA 1
ATOM 698 C C . LYS A 1 89 ? -21.846 7.664 23.256 1.00 60.34 89 LYS A C 1
ATOM 700 O O . LYS A 1 89 ? -22.752 8.045 23.986 1.00 60.34 89 LYS A O 1
ATOM 705 N N . GLN A 1 90 ? -21.327 6.438 23.330 1.00 56.38 90 GLN A N 1
ATOM 706 C CA . GLN A 1 90 ? -21.777 5.442 24.311 1.00 56.38 90 GLN A CA 1
ATOM 707 C C . GLN A 1 90 ? -21.162 5.643 25.705 1.00 56.38 90 GLN 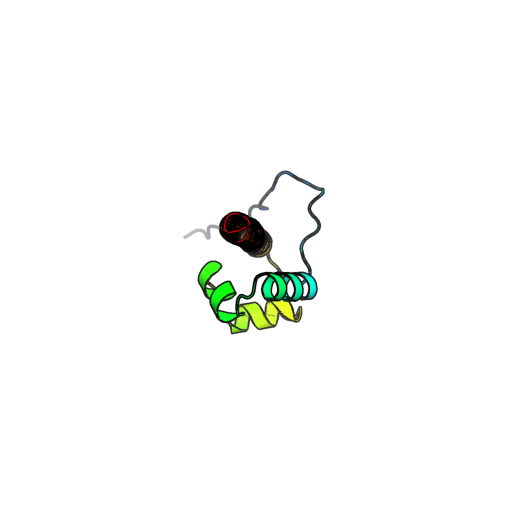A C 1
ATOM 709 O O . GLN A 1 90 ? -21.743 5.187 26.678 1.00 56.38 90 GLN A O 1
ATOM 714 N N . ASN A 1 91 ? -20.045 6.370 25.817 1.00 54.88 91 ASN A N 1
ATOM 715 C CA . ASN A 1 91 ? -19.336 6.583 27.086 1.00 54.88 91 ASN A CA 1
ATOM 716 C C . ASN A 1 91 ? -19.667 7.919 27.780 1.00 54.88 91 ASN A C 1
ATOM 718 O O . ASN A 1 91 ? -19.065 8.235 28.798 1.00 54.88 91 ASN A O 1
ATOM 722 N N . THR A 1 92 ? -20.580 8.727 27.234 1.00 56.34 92 THR A N 1
ATOM 723 C CA . THR A 1 92 ? -20.971 10.037 27.797 1.00 56.34 92 THR A CA 1
ATOM 724 C C . THR A 1 92 ? -22.419 10.060 28.299 1.00 56.34 92 THR A C 1
ATOM 726 O O . THR A 1 92 ? -23.041 11.120 28.303 1.00 56.34 92 THR A O 1
ATOM 729 N N . HIS A 1 93 ? -23.000 8.902 28.630 1.00 54.34 93 HIS A N 1
ATOM 730 C CA . HIS A 1 93 ? -24.395 8.796 29.086 1.00 54.34 93 HIS A CA 1
ATOM 731 C C . HIS A 1 93 ? -24.563 8.173 30.483 1.00 54.34 93 HIS A C 1
ATOM 733 O O . HIS A 1 93 ? -25.696 7.926 30.881 1.00 54.34 93 HIS A O 1
ATOM 739 N N . ASP A 1 94 ? -23.462 7.972 31.216 1.00 51.94 94 ASP A N 1
ATOM 740 C CA . ASP A 1 94 ? -23.438 7.388 32.567 1.00 51.94 94 ASP A CA 1
ATOM 741 C C . ASP A 1 94 ? -22.899 8.370 33.638 1.00 51.94 94 ASP A C 1
ATOM 743 O O . ASP A 1 94 ? -22.242 7.940 34.582 1.00 51.94 94 ASP A O 1
ATOM 747 N N . ASP A 1 95 ? -23.180 9.675 33.506 1.00 48.91 95 ASP A N 1
ATOM 748 C CA . ASP A 1 95 ? -22.996 10.680 34.575 1.00 48.91 95 ASP A CA 1
ATOM 749 C C . ASP A 1 95 ? -24.288 11.486 34.804 1.00 48.91 95 ASP A C 1
ATOM 751 O O . ASP A 1 95 ? -24.859 11.994 33.806 1.00 48.91 95 ASP A O 1
#